Protein AF-W1YCG6-F1 (afdb_monomer_lite)

pLDDT: mean 75.7, std 19.18, range [40.53, 96.25]

Secondary structure (DSSP, 8-state):
-------------TT-HHHHHHHHHHHHHHH-SSTTS-SSEEEETTTEEEE-S----

Organism: NCBI:txid408170

InterPro domains:
  IPR001867 OmpR/PhoB-type DNA-binding domain [PF00486] (1-51)
  IPR001867 OmpR/PhoB-type DNA-binding domain [PS51755] (1-53)
  IPR016032 Signal transduction response regulator, C-terminal effector [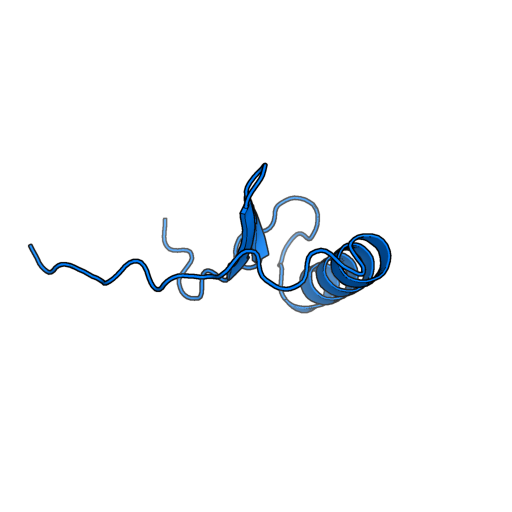SSF46894] (1-52)
  IPR036388 Winged helix-like DNA-binding domain superfamily [G3DSA:1.10.10.10] (1-56)

Structure (mmCIF, N/CA/C/O backbone):
data_AF-W1YCG6-F1
#
_entry.id   AF-W1YCG6-F1
#
loop_
_atom_site.group_PDB
_atom_site.id
_atom_site.type_symbol
_atom_site.label_atom_id
_atom_site.label_alt_id
_atom_site.label_comp_id
_atom_site.label_asym_id
_atom_site.label_entity_id
_atom_site.label_seq_id
_atom_site.pdbx_PDB_ins_code
_atom_site.Cartn_x
_atom_site.Cartn_y
_atom_site.Cartn_z
_atom_site.occupancy
_atom_site.B_iso_or_equiv
_atom_site.auth_seq_id
_atom_site.au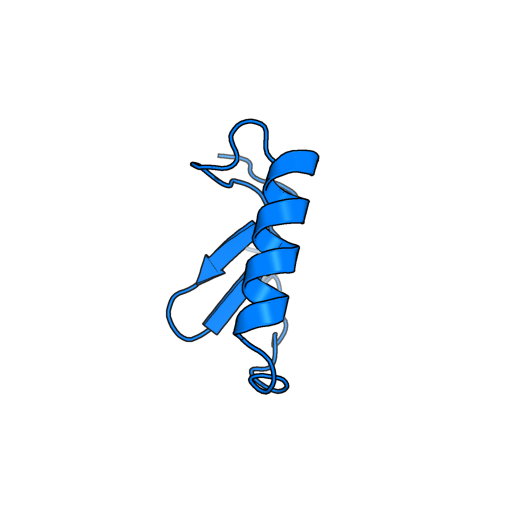th_comp_id
_atom_site.auth_asym_id
_atom_site.auth_atom_id
_atom_site.pdbx_PDB_model_num
ATOM 1 N N . ARG A 1 1 ? -24.176 -16.922 -11.692 1.00 40.53 1 ARG A N 1
ATOM 2 C CA . ARG A 1 1 ? -22.694 -16.926 -11.622 1.00 40.53 1 ARG A CA 1
ATOM 3 C C . ARG A 1 1 ? -22.199 -15.891 -12.623 1.00 40.53 1 ARG A C 1
ATOM 5 O O . ARG A 1 1 ? -22.094 -16.214 -13.797 1.00 40.53 1 ARG A O 1
ATOM 12 N N . GLN A 1 2 ? -22.048 -14.640 -12.187 1.00 44.56 2 GLN A N 1
ATOM 13 C CA . GLN A 1 2 ? -21.643 -13.533 -13.050 1.00 44.56 2 GLN A CA 1
ATOM 14 C C . GLN A 1 2 ? -20.115 -13.438 -13.012 1.00 44.56 2 GLN A C 1
ATOM 16 O O . GLN A 1 2 ? -19.521 -13.218 -11.962 1.00 44.56 2 GLN A O 1
ATOM 21 N N . THR A 1 3 ? -19.503 -13.675 -14.160 1.00 47.09 3 THR A N 1
ATOM 22 C CA . THR A 1 3 ? -18.112 -13.382 -14.494 1.00 47.09 3 THR A CA 1
ATOM 23 C C . THR A 1 3 ? -17.810 -11.899 -14.277 1.00 47.09 3 THR A C 1
ATOM 25 O O . THR A 1 3 ? -18.438 -11.060 -14.923 1.00 47.09 3 THR A O 1
ATOM 28 N N . MET A 1 4 ? -16.835 -11.574 -13.425 1.00 48.38 4 MET A N 1
ATOM 29 C CA . MET A 1 4 ? -16.184 -10.264 -13.436 1.00 48.38 4 MET A CA 1
ATOM 30 C C . MET A 1 4 ? -14.768 -10.420 -13.973 1.00 48.38 4 MET A C 1
ATOM 32 O O . MET A 1 4 ? -13.938 -11.146 -13.435 1.00 48.38 4 MET A O 1
ATOM 36 N N . LEU A 1 5 ? -14.590 -9.760 -15.108 1.00 45.41 5 LEU A N 1
ATOM 37 C CA . LEU A 1 5 ? -13.385 -9.571 -15.889 1.00 45.41 5 LEU A CA 1
ATOM 38 C C . LEU A 1 5 ? -12.169 -9.304 -14.996 1.00 45.41 5 LEU A C 1
ATOM 40 O O . LEU A 1 5 ? -12.077 -8.255 -14.359 1.00 45.41 5 LEU A O 1
ATOM 44 N N . SER A 1 6 ? -11.215 -10.235 -15.008 1.00 45.34 6 SER A N 1
ATOM 45 C CA . SER A 1 6 ? -9.824 -9.965 -14.663 1.00 45.34 6 SER A CA 1
ATOM 46 C C . SER A 1 6 ? -9.300 -8.935 -15.661 1.00 45.34 6 SER A C 1
ATOM 48 O O . SER A 1 6 ? -8.819 -9.286 -16.734 1.00 45.34 6 SER A O 1
ATOM 50 N N . GLN A 1 7 ? -9.483 -7.653 -15.350 1.00 43.50 7 GLN A N 1
ATOM 51 C CA . GLN A 1 7 ? -8.844 -6.573 -16.083 1.00 43.50 7 GLN A CA 1
ATOM 52 C C . GLN A 1 7 ? -7.343 -6.653 -15.815 1.00 43.50 7 GLN A C 1
ATOM 54 O O . GLN A 1 7 ? -6.862 -6.207 -14.782 1.00 43.50 7 GLN A O 1
ATOM 59 N N . GLU A 1 8 ? -6.651 -7.354 -16.709 1.00 44.06 8 GLU A N 1
ATOM 60 C CA . GLU A 1 8 ? -5.416 -6.946 -17.387 1.00 44.06 8 GLU A CA 1
ATOM 61 C C . GLU A 1 8 ? -4.656 -5.785 -16.719 1.00 44.06 8 GLU A C 1
ATOM 63 O O . GLU A 1 8 ? -4.545 -4.691 -17.272 1.00 44.06 8 GLU A O 1
ATOM 68 N N . TRP A 1 9 ? -4.125 -5.984 -15.512 1.00 56.47 9 TRP A N 1
ATOM 69 C CA . TRP A 1 9 ? -3.177 -5.031 -14.938 1.00 56.47 9 TRP A CA 1
ATOM 70 C C . TRP A 1 9 ? -1.780 -5.415 -15.387 1.00 56.47 9 TRP A C 1
ATOM 72 O O . TRP A 1 9 ? -1.107 -6.272 -14.818 1.00 56.47 9 TRP A O 1
ATOM 82 N N . GLY A 1 10 ? -1.436 -4.782 -16.510 1.00 47.91 10 GLY A N 1
ATOM 83 C CA . GLY A 1 10 ? -0.200 -4.900 -17.251 1.00 47.91 10 GLY A CA 1
ATOM 84 C C . GLY A 1 10 ? 1.033 -4.665 -16.393 1.00 47.91 10 GLY A C 1
ATOM 85 O O . GLY A 1 10 ? 1.182 -3.655 -15.704 1.00 47.91 10 GLY A O 1
ATOM 86 N N . ALA A 1 11 ? 1.966 -5.596 -16.533 1.00 51.12 11 ALA A N 1
ATOM 87 C CA . ALA A 1 11 ? 3.339 -5.522 -16.062 1.00 51.12 11 ALA A CA 1
ATOM 88 C C . ALA A 1 11 ? 4.183 -4.479 -16.834 1.00 51.12 11 ALA A C 1
ATOM 90 O O . ALA A 1 11 ? 5.372 -4.695 -17.053 1.00 51.12 11 ALA A O 1
ATOM 91 N N . GLU A 1 12 ? 3.602 -3.365 -17.294 1.00 48.59 12 GLU A N 1
ATOM 92 C CA . GLU A 1 12 ? 4.256 -2.513 -18.302 1.00 48.59 12 GLU A CA 1
ATOM 93 C C . GLU A 1 12 ? 5.124 -1.375 -17.755 1.00 48.59 12 GLU A C 1
ATOM 95 O O . GLU A 1 12 ? 5.869 -0.773 -18.520 1.00 48.59 12 GLU A O 1
ATOM 100 N N . HIS A 1 13 ? 5.171 -1.121 -16.444 1.00 50.62 13 HIS A N 1
ATOM 101 C CA . HIS A 1 13 ? 6.082 -0.102 -15.899 1.00 50.62 13 HIS A CA 1
ATOM 102 C C . HIS A 1 13 ? 6.835 -0.574 -14.648 1.00 50.62 13 HIS A C 1
ATOM 104 O O . HIS A 1 13 ? 6.757 0.012 -13.571 1.00 50.62 13 HIS A O 1
ATOM 110 N N . VAL A 1 14 ? 7.633 -1.635 -14.815 1.00 53.66 14 VAL A N 1
ATOM 111 C CA . VAL A 1 14 ? 8.656 -2.096 -13.851 1.00 53.66 14 VAL A CA 1
ATOM 112 C C . VAL A 1 14 ? 9.948 -1.272 -13.991 1.00 53.66 14 VAL A C 1
ATOM 114 O O . VAL A 1 14 ? 11.050 -1.806 -13.955 1.00 53.66 14 VAL A O 1
ATOM 117 N N . THR A 1 15 ? 9.853 0.037 -14.215 1.00 49.09 15 THR A N 1
ATOM 118 C CA . THR A 1 15 ? 11.043 0.885 -14.410 1.00 49.09 15 THR A CA 1
ATOM 119 C C . THR A 1 15 ? 11.391 1.749 -13.208 1.00 49.09 15 THR A C 1
ATOM 121 O O . THR A 1 15 ? 12.473 2.321 -13.201 1.00 49.09 15 THR A O 1
ATOM 124 N N . ASP A 1 16 ? 10.574 1.765 -12.146 1.00 57.97 16 ASP A N 1
ATOM 125 C CA . ASP A 1 16 ? 10.991 2.401 -10.889 1.00 57.97 16 ASP A CA 1
ATOM 126 C C . ASP A 1 16 ? 10.380 1.757 -9.629 1.00 57.97 16 ASP A C 1
ATOM 128 O O . ASP A 1 16 ? 9.589 2.333 -8.873 1.00 57.97 16 ASP A O 1
ATOM 132 N N . THR A 1 17 ? 10.734 0.487 -9.410 1.00 62.91 17 THR A N 1
ATOM 133 C CA . THR A 1 17 ? 10.229 -0.355 -8.306 1.00 62.91 17 THR A CA 1
ATOM 134 C C . THR A 1 17 ? 10.449 0.260 -6.918 1.00 62.91 17 THR A C 1
ATOM 136 O O . THR A 1 17 ? 9.648 0.032 -6.006 1.00 62.91 17 THR A O 1
ATOM 139 N N . GLY A 1 18 ? 11.497 1.076 -6.755 1.00 73.56 18 GLY A N 1
ATOM 140 C CA . GLY A 1 18 ? 11.803 1.779 -5.509 1.00 73.56 18 GLY A CA 1
ATOM 141 C C . GLY A 1 18 ? 10.766 2.847 -5.158 1.00 73.56 18 GLY A C 1
ATOM 142 O O . GLY A 1 18 ? 10.211 2.832 -4.053 1.00 73.56 18 GLY A O 1
ATOM 143 N N . TYR A 1 19 ? 10.453 3.739 -6.102 1.00 81.44 19 TYR A N 1
ATOM 144 C CA . TYR A 1 19 ? 9.472 4.802 -5.878 1.00 81.44 19 TYR A CA 1
ATOM 145 C C . TYR A 1 19 ? 8.060 4.248 -5.728 1.00 81.44 19 TYR A C 1
ATOM 147 O O . TYR A 1 19 ? 7.340 4.670 -4.821 1.00 81.44 19 TYR A O 1
ATOM 155 N N . LEU A 1 20 ? 7.674 3.253 -6.533 1.00 82.31 20 LEU A N 1
ATOM 156 C CA . LEU A 1 20 ? 6.357 2.627 -6.411 1.00 82.31 20 LEU A CA 1
ATOM 157 C C . LEU A 1 20 ? 6.139 2.046 -5.005 1.00 82.31 20 LEU A C 1
ATOM 159 O O . LEU A 1 20 ? 5.111 2.304 -4.377 1.00 82.31 20 LEU A O 1
ATOM 163 N N . ARG A 1 21 ? 7.135 1.338 -4.458 1.00 86.50 21 ARG A N 1
ATOM 164 C CA . ARG A 1 21 ? 7.068 0.793 -3.093 1.00 86.50 21 ARG A CA 1
ATOM 165 C C . ARG A 1 21 ? 6.942 1.893 -2.037 1.00 86.50 21 ARG A C 1
ATOM 167 O O . ARG A 1 21 ? 6.190 1.729 -1.072 1.00 86.50 21 ARG A O 1
ATOM 174 N N . LEU A 1 22 ? 7.658 3.007 -2.208 1.00 90.56 22 LEU A N 1
ATOM 175 C CA . LEU A 1 22 ? 7.565 4.159 -1.312 1.00 90.56 22 LEU A CA 1
ATOM 176 C C . LEU A 1 22 ? 6.160 4.776 -1.341 1.00 90.56 22 LEU A C 1
ATOM 178 O O . LEU A 1 22 ? 5.578 5.006 -0.279 1.00 90.56 22 LEU A O 1
ATOM 182 N N . TYR A 1 23 ? 5.596 5.003 -2.528 1.00 89.75 23 TYR A N 1
ATOM 183 C CA . TYR A 1 23 ? 4.249 5.556 -2.671 1.00 89.75 23 TYR A CA 1
ATOM 184 C C . TYR A 1 23 ? 3.183 4.624 -2.097 1.00 89.75 23 TYR A C 1
ATOM 186 O O . TYR A 1 23 ? 2.334 5.086 -1.336 1.00 89.75 23 TYR A O 1
ATOM 194 N N . ILE A 1 24 ? 3.263 3.315 -2.353 1.00 91.69 24 ILE A N 1
ATOM 195 C CA . ILE A 1 24 ? 2.342 2.338 -1.752 1.00 91.69 24 ILE A CA 1
ATOM 196 C C . ILE A 1 24 ? 2.432 2.365 -0.222 1.00 91.69 24 ILE A C 1
ATOM 198 O O . ILE A 1 24 ? 1.402 2.363 0.449 1.00 91.69 24 ILE A O 1
ATOM 202 N N . SER A 1 25 ? 3.636 2.460 0.349 1.00 93.00 25 SER A N 1
ATOM 203 C CA . SER A 1 25 ? 3.812 2.592 1.802 1.00 93.00 25 SER A CA 1
ATOM 204 C C . SER A 1 25 ? 3.131 3.850 2.357 1.00 93.00 25 SER A C 1
ATOM 206 O O . SER A 1 25 ? 2.453 3.795 3.384 1.00 93.00 25 SER A O 1
ATOM 208 N N . GLN A 1 26 ? 3.248 4.984 1.660 1.00 95.50 26 GLN A N 1
ATOM 209 C CA . GLN A 1 26 ? 2.576 6.225 2.056 1.00 95.50 26 GLN A CA 1
ATOM 210 C C . GLN A 1 26 ? 1.053 6.142 1.922 1.00 95.50 26 GLN A C 1
ATOM 212 O O . GLN A 1 26 ? 0.341 6.654 2.783 1.00 95.50 26 GLN A O 1
ATOM 217 N N . LEU A 1 27 ? 0.549 5.503 0.866 1.00 94.38 27 LEU A N 1
ATOM 218 C CA . LEU A 1 27 ? -0.885 5.313 0.664 1.00 94.38 27 LEU A CA 1
ATOM 219 C C . LEU A 1 27 ? -1.477 4.390 1.728 1.00 94.38 27 LEU A C 1
ATOM 221 O O . LEU A 1 27 ? -2.510 4.726 2.300 1.00 94.38 27 LEU A O 1
ATOM 225 N N . ARG A 1 28 ? -0.793 3.294 2.078 1.00 95.38 28 ARG A N 1
ATOM 226 C CA . ARG A 1 28 ? -1.248 2.393 3.145 1.00 95.38 28 ARG A CA 1
ATOM 227 C C . ARG A 1 28 ? -1.400 3.116 4.479 1.00 95.38 28 ARG A C 1
ATOM 229 O O . ARG A 1 28 ? -2.403 2.938 5.147 1.00 95.38 28 ARG A O 1
ATOM 236 N N . LYS A 1 29 ? -0.479 4.021 4.822 1.00 96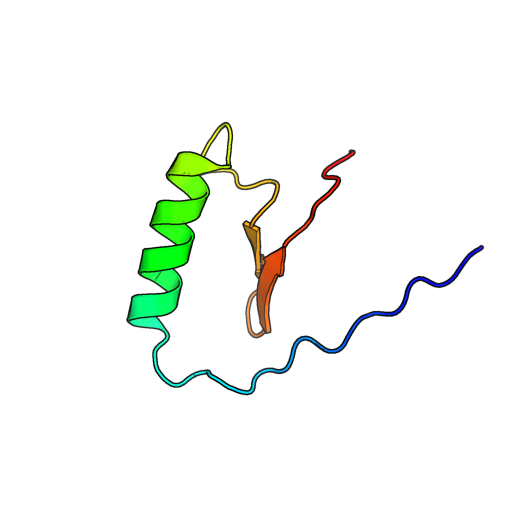.25 29 LYS A N 1
ATOM 237 C CA . LYS A 1 29 ? -0.596 4.860 6.031 1.00 96.25 29 LYS A CA 1
ATOM 238 C C . LYS A 1 29 ? -1.824 5.775 6.052 1.00 96.25 29 LYS A C 1
ATOM 240 O O . LYS A 1 29 ? -2.202 6.226 7.125 1.00 96.25 29 LYS A O 1
ATOM 245 N N . LYS A 1 30 ? -2.389 6.107 4.889 1.00 95.44 30 LYS A N 1
ATOM 246 C CA . LYS A 1 30 ? -3.540 7.014 4.761 1.00 95.44 30 LYS A CA 1
ATOM 247 C C . LYS A 1 30 ? -4.868 6.276 4.608 1.00 95.44 30 LYS A C 1
ATOM 249 O O . LYS A 1 30 ? -5.892 6.822 4.995 1.00 95.44 30 LYS A O 1
ATOM 254 N N . LEU A 1 31 ? -4.848 5.100 3.983 1.00 92.25 31 LEU A N 1
ATOM 255 C CA . LEU A 1 31 ? -6.047 4.379 3.549 1.00 92.25 31 LEU A CA 1
ATOM 256 C C . LEU A 1 31 ? -6.316 3.113 4.366 1.00 92.25 31 LEU A C 1
ATOM 258 O O . LEU A 1 31 ? -7.467 2.709 4.494 1.00 92.25 31 LEU A O 1
ATOM 262 N N . GLU A 1 32 ? -5.275 2.475 4.900 1.00 94.00 32 GLU A N 1
ATOM 263 C CA . GLU A 1 32 ? -5.422 1.243 5.670 1.00 94.00 32 GLU A CA 1
ATOM 264 C C . GLU A 1 32 ? -5.652 1.568 7.149 1.00 94.00 32 GLU A C 1
ATOM 266 O O . GLU A 1 32 ? -4.945 2.417 7.699 1.00 94.00 32 GLU A O 1
ATOM 271 N N . PRO A 1 33 ? -6.567 0.856 7.829 1.00 93.81 33 PRO A N 1
ATOM 272 C CA . PRO A 1 33 ? -6.679 0.919 9.283 1.00 93.81 33 PRO A CA 1
ATOM 273 C C . PRO A 1 33 ? -5.388 0.481 9.984 1.00 93.81 33 PRO A C 1
ATOM 275 O O . PRO A 1 33 ? -5.004 1.073 10.987 1.00 93.81 33 PRO A O 1
ATOM 278 N N . GLU A 1 34 ? -4.714 -0.538 9.436 1.00 95.75 34 GLU A N 1
ATOM 279 C CA . GLU A 1 34 ? -3.425 -1.034 9.915 1.00 95.75 34 GLU A CA 1
ATOM 280 C C . GLU A 1 34 ? -2.467 -1.218 8.721 1.00 95.75 34 GLU A C 1
ATOM 282 O O . GLU A 1 34 ? -2.602 -2.182 7.965 1.00 95.75 34 GLU A O 1
ATOM 287 N N . PRO A 1 35 ? -1.483 -0.322 8.512 1.00 93.44 35 PRO A N 1
ATOM 288 C CA . PRO A 1 35 ? -0.624 -0.348 7.323 1.00 93.44 35 PRO A CA 1
ATOM 289 C C . PRO A 1 35 ? 0.222 -1.618 7.171 1.00 93.44 35 PRO A C 1
ATOM 291 O O . PRO A 1 35 ? 0.657 -1.934 6.058 1.00 93.44 35 PRO A O 1
ATOM 294 N N . SER A 1 36 ? 0.485 -2.323 8.277 1.00 92.75 36 SER A N 1
ATOM 295 C CA . SER A 1 36 ? 1.197 -3.604 8.279 1.00 92.75 36 SER A CA 1
ATOM 296 C C . SER A 1 36 ? 0.325 -4.788 7.839 1.00 92.75 36 SER A C 1
ATOM 298 O O . SER A 1 36 ? 0.871 -5.802 7.406 1.00 92.75 36 SER A O 1
ATOM 300 N N . ASN A 1 37 ? -1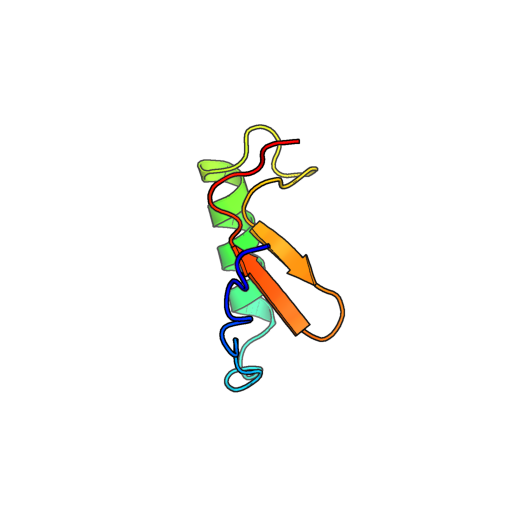.003 -4.637 7.868 1.00 93.56 37 ASN A N 1
ATOM 301 C CA . ASN A 1 37 ? -1.982 -5.629 7.436 1.00 93.56 37 ASN A CA 1
ATOM 302 C C . ASN A 1 37 ? -2.960 -5.018 6.406 1.00 93.56 37 ASN A C 1
ATOM 304 O O . ASN A 1 37 ? -4.109 -4.717 6.743 1.00 93.56 37 ASN A O 1
ATOM 308 N N . PRO A 1 38 ? -2.503 -4.772 5.162 1.00 93.31 38 PRO A N 1
ATOM 309 C CA . PRO A 1 38 ? -3.278 -4.036 4.170 1.00 93.31 38 PRO A CA 1
ATOM 310 C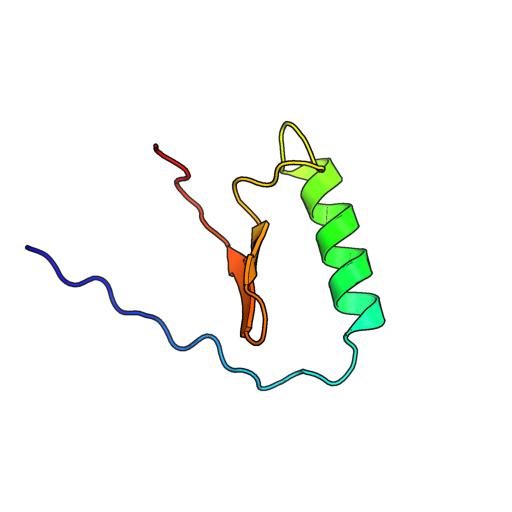 C . PRO A 1 38 ? -4.481 -4.838 3.659 1.00 93.31 38 PRO A C 1
ATOM 312 O O . P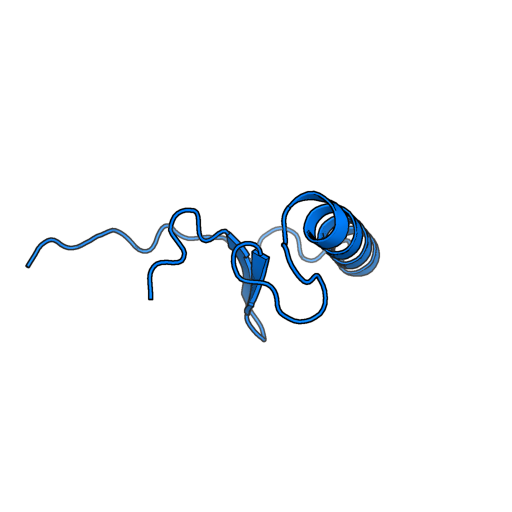RO A 1 38 ? -4.340 -5.995 3.264 1.00 93.31 38 PRO A O 1
ATOM 315 N N . ARG A 1 39 ? -5.649 -4.193 3.609 1.00 93.88 39 ARG A N 1
ATOM 316 C CA . ARG A 1 39 ? -6.913 -4.734 3.088 1.00 93.88 39 ARG A CA 1
ATOM 317 C C . ARG A 1 39 ? -7.253 -4.202 1.697 1.00 93.88 39 ARG A C 1
ATOM 319 O O . ARG A 1 39 ? -7.890 -4.915 0.929 1.00 93.88 39 ARG A O 1
ATOM 326 N N . TYR A 1 40 ? -6.819 -2.986 1.361 1.00 93.12 40 TYR A N 1
ATOM 327 C CA . TYR A 1 40 ? -7.127 -2.342 0.081 1.00 93.12 40 TYR A CA 1
ATOM 328 C C . TYR A 1 40 ? -5.971 -2.461 -0.914 1.00 93.12 40 TYR A C 1
ATOM 330 O O . TYR A 1 40 ? -6.188 -2.779 -2.078 1.00 93.12 40 TYR A O 1
ATOM 338 N N . LEU A 1 41 ? -4.731 -2.221 -0.481 1.00 92.75 41 LEU A N 1
ATOM 339 C CA . LEU A 1 41 ? -3.548 -2.230 -1.347 1.00 92.75 41 LEU A CA 1
ATOM 340 C C . LEU A 1 41 ? -2.743 -3.513 -1.144 1.00 92.75 41 LEU A C 1
ATOM 342 O O . LEU A 1 41 ? -1.830 -3.548 -0.317 1.00 92.75 41 LEU A O 1
ATOM 346 N N . ILE A 1 42 ? -3.033 -4.556 -1.917 1.00 91.19 42 ILE A N 1
ATOM 347 C CA . ILE A 1 42 ? -2.430 -5.889 -1.778 1.00 91.19 42 ILE A CA 1
ATOM 348 C C . ILE A 1 42 ? -1.157 -5.999 -2.614 1.00 91.19 42 ILE A C 1
ATOM 350 O O . ILE A 1 42 ? -1.136 -5.605 -3.777 1.00 91.19 42 ILE A O 1
ATOM 354 N N . THR A 1 43 ? -0.087 -6.539 -2.027 1.00 89.12 43 THR A N 1
ATOM 355 C CA . THR A 1 43 ? 1.111 -6.916 -2.788 1.00 89.12 43 THR A CA 1
ATOM 356 C C . THR A 1 43 ? 0.902 -8.311 -3.369 1.00 89.12 43 THR A C 1
ATOM 358 O O . THR A 1 43 ? 0.716 -9.258 -2.608 1.00 89.12 43 THR A O 1
ATOM 361 N N . ASP A 1 44 ? 0.974 -8.441 -4.689 1.00 84.44 44 ASP A N 1
ATOM 362 C CA . ASP A 1 44 ? 0.934 -9.717 -5.399 1.00 84.44 44 ASP A CA 1
ATOM 363 C C . ASP A 1 44 ? 2.353 -10.071 -5.874 1.00 84.44 44 ASP A C 1
ATOM 365 O O . ASP A 1 44 ? 2.990 -9.330 -6.634 1.00 84.44 44 ASP A O 1
ATOM 369 N N . ALA A 1 45 ? 2.902 -11.163 -5.344 1.00 78.06 45 ALA A N 1
ATOM 370 C CA . ALA A 1 45 ? 4.292 -11.531 -5.573 1.00 78.06 45 ALA A CA 1
ATOM 371 C C . ALA A 1 45 ? 4.518 -11.869 -7.055 1.00 78.06 45 ALA A C 1
ATOM 373 O O . ALA A 1 45 ? 3.953 -12.819 -7.582 1.00 78.06 45 ALA A O 1
ATOM 374 N N . GLY A 1 46 ? 5.363 -11.086 -7.728 1.00 73.88 46 GLY A N 1
ATOM 375 C CA . GLY A 1 46 ? 5.646 -11.248 -9.158 1.00 73.88 46 GLY A CA 1
ATOM 376 C C . GLY A 1 46 ? 4.675 -10.522 -10.096 1.00 73.88 46 GLY A C 1
ATOM 377 O O . GLY A 1 46 ? 4.979 -10.423 -11.279 1.00 73.88 46 GLY A O 1
ATOM 378 N N . MET A 1 47 ? 3.570 -9.961 -9.584 1.00 77.69 47 MET A N 1
ATOM 379 C CA . MET A 1 47 ? 2.604 -9.182 -10.379 1.00 77.69 47 MET A CA 1
ATOM 380 C C . MET A 1 47 ? 2.497 -7.708 -9.958 1.00 77.69 47 MET A C 1
ATOM 382 O O . MET A 1 47 ? 2.016 -6.885 -10.730 1.00 77.69 47 MET A O 1
ATOM 386 N N . GLY A 1 48 ? 2.982 -7.337 -8.768 1.00 83.56 48 GLY A N 1
ATOM 387 C CA . GLY A 1 48 ? 3.028 -5.946 -8.313 1.00 83.56 48 GLY A CA 1
ATOM 388 C C . GLY A 1 48 ? 1.999 -5.649 -7.226 1.00 83.56 48 GLY A C 1
ATOM 389 O O . GLY A 1 48 ? 2.005 -6.293 -6.179 1.00 83.56 48 GLY A O 1
ATOM 390 N N . TYR A 1 49 ? 1.158 -4.635 -7.430 1.00 86.19 49 TYR A N 1
ATOM 391 C CA . TYR A 1 49 ? 0.171 -4.195 -6.441 1.00 86.19 49 TYR A CA 1
ATOM 392 C C . TYR A 1 49 ? -1.241 -4.226 -7.023 1.00 86.19 49 TYR A C 1
ATOM 394 O O . TYR A 1 49 ? -1.455 -3.824 -8.164 1.00 86.19 49 TYR A O 1
ATOM 402 N N . ARG A 1 50 ? -2.211 -4.658 -6.216 1.00 86.19 50 ARG A N 1
ATOM 403 C CA . ARG A 1 50 ? -3.634 -4.703 -6.563 1.00 86.19 50 ARG A CA 1
ATOM 404 C C . ARG A 1 50 ? -4.445 -3.845 -5.598 1.00 86.19 50 ARG A C 1
ATOM 406 O O . ARG A 1 50 ? -4.199 -3.877 -4.394 1.00 86.19 50 ARG A O 1
ATOM 413 N N . LEU A 1 51 ? -5.424 -3.117 -6.130 1.00 89.31 51 LEU A N 1
ATOM 414 C CA . LEU A 1 51 ? -6.409 -2.374 -5.351 1.00 89.31 51 LEU A CA 1
ATOM 415 C C . LEU A 1 51 ? -7.682 -3.213 -5.221 1.00 89.31 51 LEU A C 1
ATOM 417 O O . LEU A 1 51 ? -8.236 -3.661 -6.222 1.00 89.31 51 LEU A O 1
ATOM 421 N N . VAL A 1 52 ? -8.147 -3.398 -3.993 1.00 89.81 52 VAL A N 1
ATOM 422 C CA . VAL A 1 52 ? -9.423 -4.030 -3.655 1.00 89.81 52 VAL A CA 1
ATOM 423 C C . VAL A 1 52 ? -10.294 -2.948 -3.032 1.00 89.81 52 VAL A C 1
ATOM 425 O O . VAL A 1 52 ? -9.899 -2.368 -2.032 1.00 89.81 52 VAL A O 1
ATOM 428 N N . LEU A 1 53 ? -11.432 -2.621 -3.650 1.00 83.00 53 LEU A N 1
ATOM 429 C CA . LEU A 1 53 ? -12.305 -1.519 -3.207 1.00 83.00 53 LEU A CA 1
ATOM 430 C C . LEU A 1 53 ? -13.361 -1.948 -2.185 1.00 83.00 53 LEU A C 1
ATOM 432 O O . LEU A 1 53 ? -13.871 -1.107 -1.452 1.00 83.00 53 LEU A O 1
ATOM 436 N N . ASP A 1 54 ? -13.660 -3.242 -2.138 1.00 82.75 54 ASP A N 1
ATOM 437 C CA . ASP A 1 54 ? -14.649 -3.831 -1.244 1.00 82.75 54 ASP A CA 1
ATOM 438 C C . ASP A 1 54 ? -14.033 -5.041 -0.522 1.00 82.75 54 ASP A C 1
ATOM 440 O O . ASP A 1 54 ? -14.226 -6.187 -0.939 1.00 82.75 54 ASP A O 1
ATOM 444 N N . PRO A 1 55 ? -13.170 -4.819 0.487 1.00 68.56 55 PRO A N 1
ATOM 445 C CA . PRO A 1 55 ? -12.609 -5.903 1.277 1.00 68.56 55 PRO A CA 1
ATOM 446 C C . PRO A 1 55 ? -13.662 -6.420 2.269 1.00 68.56 55 PRO A C 1
ATOM 448 O O . PRO A 1 55 ? -13.571 -6.171 3.474 1.00 68.56 55 PRO A O 1
ATOM 451 N N . HIS A 1 56 ? -14.656 -7.138 1.750 1.00 66.88 56 HIS A N 1
ATOM 452 C CA . HIS A 1 56 ? -15.624 -7.911 2.522 1.00 66.88 56 HIS A CA 1
ATOM 453 C C . HIS A 1 56 ? -15.467 -9.410 2.216 1.00 66.88 56 HIS A C 1
ATOM 455 O O . HIS A 1 56 ? -16.118 -9.958 1.329 1.00 66.88 56 HIS A O 1
ATOM 461 N N . ASP A 1 57 ? -14.499 -10.013 2.917 1.00 52.88 57 ASP A N 1
ATOM 462 C CA . ASP A 1 57 ? -14.722 -10.900 4.078 1.00 52.88 57 ASP A CA 1
ATOM 463 C C . ASP A 1 57 ? -14.126 -10.199 5.323 1.00 52.88 57 ASP A C 1
ATOM 465 O O . ASP A 1 57 ? -13.129 -9.445 5.157 1.00 52.88 57 ASP A O 1
#

Foldseek 3Di:
DDDDDPPDPDPPPPPCLPVLVVVLLVVLVVPPPDSVDDQAWDQDVPRGTHGDPDSDD

Radius of gyration: 12.88 Å; chains: 1; bounding box: 34×24×28 Å

Sequence (57 aa):
RQTMLSQEWGAEHVTDTGYLRLYISQLRKKLEPEPSNPRYLITDAGMGYRLVLDPHD